Protein AF-A0A3C0CTR3-F1 (afdb_monomer)

Foldseek 3Di:
DPDDDDDDDDDAPQQDQDDPPDADPVPRHGDRHPVSCVVVVNCVPVVVCVVVH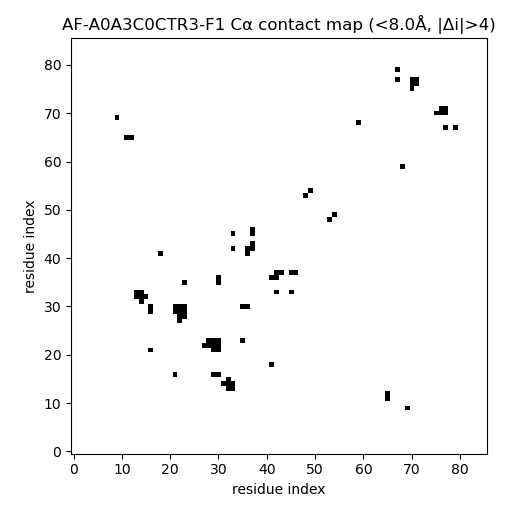PDDDDDPVPDRDPVQVVCCVVPVDNDDPDDPDD

Structure (mmCIF, N/CA/C/O backbone):
data_AF-A0A3C0CTR3-F1
#
_entry.id   AF-A0A3C0CTR3-F1
#
loop_
_atom_site.group_PDB
_atom_site.i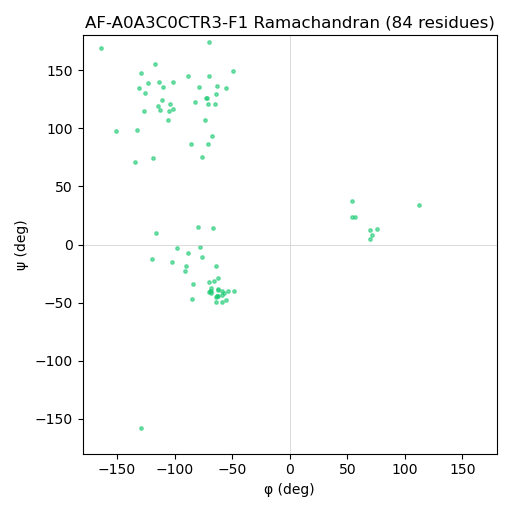d
_atom_site.type_symbol
_atom_site.label_atom_id
_atom_site.label_alt_id
_atom_site.label_comp_id
_atom_site.label_asym_id
_atom_site.label_entity_id
_atom_site.label_seq_id
_atom_site.pdbx_PDB_ins_code
_atom_site.Cartn_x
_atom_site.Cartn_y
_atom_site.Cartn_z
_atom_site.occupancy
_atom_site.B_iso_or_equiv
_atom_site.auth_seq_id
_atom_site.auth_comp_id
_atom_site.auth_asym_id
_atom_site.auth_atom_id
_atom_site.pdbx_PDB_model_num
ATOM 1 N N . MET A 1 1 ? -24.510 -4.303 20.992 1.00 54.44 1 MET A N 1
ATOM 2 C CA . MET A 1 1 ? -23.623 -3.711 19.967 1.00 54.44 1 MET A CA 1
ATOM 3 C C . MET A 1 1 ? -22.563 -4.742 19.626 1.00 54.44 1 MET A C 1
ATOM 5 O O . MET A 1 1 ? -21.944 -5.268 20.539 1.00 54.44 1 MET A O 1
ATOM 9 N N . ASN A 1 2 ? -22.424 -5.112 18.352 1.00 71.25 2 ASN A N 1
ATOM 10 C CA . ASN A 1 2 ? -21.408 -6.074 17.926 1.00 71.25 2 ASN A CA 1
ATOM 11 C C . ASN A 1 2 ? -20.044 -5.360 17.981 1.00 71.25 2 ASN A C 1
ATOM 13 O O . ASN A 1 2 ? -19.817 -4.447 17.188 1.00 71.25 2 ASN A O 1
ATOM 17 N N . ASN A 1 3 ? -19.191 -5.688 18.957 1.00 81.75 3 ASN A N 1
ATOM 18 C CA . ASN A 1 3 ? -17.901 -5.017 19.164 1.00 81.75 3 ASN A CA 1
ATOM 19 C C . ASN A 1 3 ? -16.928 -5.392 18.040 1.00 81.75 3 ASN A C 1
ATOM 21 O O . ASN A 1 3 ? -16.147 -6.337 18.155 1.00 81.75 3 ASN A O 1
ATOM 25 N N . LYS A 1 4 ? -16.984 -4.649 16.934 1.00 89.00 4 LYS A N 1
ATOM 26 C CA . LYS A 1 4 ? -16.006 -4.768 15.856 1.00 89.00 4 LYS A CA 1
ATOM 27 C C . LYS A 1 4 ? -14.685 -4.164 16.325 1.00 89.00 4 LYS A C 1
ATOM 29 O O . LYS A 1 4 ? -14.645 -3.027 16.784 1.00 89.00 4 LYS A O 1
ATOM 34 N N . ARG A 1 5 ? -13.614 -4.949 16.228 1.00 93.50 5 ARG A N 1
ATOM 35 C CA . ARG A 1 5 ? -12.244 -4.488 16.468 1.00 93.50 5 ARG A CA 1
ATOM 36 C C . ARG A 1 5 ? -11.665 -3.950 15.165 1.00 93.50 5 ARG A C 1
ATOM 38 O O . ARG A 1 5 ? -11.942 -4.505 14.104 1.00 93.50 5 ARG A O 1
ATOM 45 N N . SER A 1 6 ? -10.840 -2.918 15.273 1.00 90.81 6 SER A N 1
ATOM 46 C CA . SER A 1 6 ? -10.113 -2.335 14.146 1.00 90.81 6 SER A CA 1
ATOM 47 C C . SER A 1 6 ? -8.619 -2.577 14.317 1.00 90.81 6 SER A C 1
ATOM 49 O O . SER A 1 6 ? -8.095 -2.462 15.424 1.00 90.81 6 SER A O 1
ATOM 51 N N . LEU A 1 7 ? -7.943 -2.900 13.216 1.00 92.75 7 LEU A N 1
ATOM 52 C CA . LEU A 1 7 ? -6.491 -3.018 13.127 1.00 92.75 7 LEU A CA 1
ATOM 53 C C . LEU A 1 7 ? -6.014 -2.111 11.995 1.00 92.75 7 LEU A C 1
ATOM 55 O O . LEU A 1 7 ? -6.540 -2.188 10.886 1.00 92.75 7 LEU A O 1
ATOM 59 N N . ILE A 1 8 ? -5.009 -1.284 12.273 1.00 91.31 8 ILE A N 1
ATOM 60 C CA . ILE A 1 8 ? -4.279 -0.534 11.251 1.00 91.31 8 ILE A CA 1
ATOM 61 C C . ILE A 1 8 ? -2.923 -1.219 11.084 1.00 91.31 8 ILE A C 1
ATOM 63 O O . ILE A 1 8 ? -2.122 -1.239 12.016 1.00 91.31 8 ILE A O 1
ATOM 67 N N . LEU A 1 9 ? -2.682 -1.797 9.905 1.00 91.88 9 LEU A N 1
ATOM 68 C CA . LEU A 1 9 ? -1.384 -2.345 9.515 1.00 91.88 9 LEU A CA 1
ATOM 69 C C . LEU A 1 9 ? -0.691 -1.345 8.591 1.00 91.88 9 LEU A C 1
ATOM 71 O O . LEU A 1 9 ? -1.176 -1.072 7.494 1.00 91.88 9 LEU A O 1
ATOM 75 N N . ILE A 1 10 ? 0.444 -0.815 9.039 1.00 88.81 10 ILE A N 1
ATOM 76 C CA . ILE A 1 10 ? 1.279 0.090 8.252 1.00 88.81 10 ILE A CA 1
ATOM 77 C C . ILE A 1 10 ? 2.480 -0.701 7.766 1.00 88.81 10 ILE A C 1
ATOM 79 O O . ILE A 1 10 ? 3.247 -1.240 8.558 1.00 88.81 10 ILE A O 1
ATOM 83 N N . LEU A 1 11 ? 2.628 -0.760 6.452 1.00 88.06 11 LEU A N 1
ATOM 84 C CA . LEU A 1 11 ? 3.791 -1.333 5.804 1.00 88.06 11 LEU A CA 1
ATOM 85 C C . LEU A 1 11 ? 4.612 -0.161 5.269 1.00 88.06 11 LEU A C 1
ATOM 87 O O . LEU A 1 11 ? 4.179 0.533 4.348 1.00 88.06 11 LEU A O 1
ATOM 91 N N . ASP A 1 12 ? 5.742 0.122 5.908 1.00 86.44 12 ASP A N 1
ATOM 92 C CA . ASP A 1 12 ? 6.578 1.253 5.516 1.00 86.44 12 ASP A CA 1
ATOM 93 C C . ASP A 1 12 ? 7.255 0.982 4.166 1.00 86.44 12 ASP A C 1
ATOM 95 O O . ASP A 1 12 ? 7.587 -0.157 3.836 1.00 86.44 12 ASP A O 1
ATOM 99 N N . MET A 1 13 ? 7.427 2.033 3.366 1.00 80.69 13 MET A N 1
ATOM 100 C CA . MET A 1 13 ? 8.012 1.969 2.023 1.00 80.69 13 MET A CA 1
ATOM 101 C C . MET A 1 13 ? 7.327 0.954 1.089 1.00 80.69 13 MET A C 1
ATOM 103 O O . MET A 1 13 ? 7.959 0.342 0.224 1.00 80.69 13 MET A O 1
ATOM 107 N N . LEU A 1 14 ? 5.996 0.838 1.193 1.00 79.62 14 LEU A N 1
ATOM 108 C CA . LEU A 1 14 ? 5.170 -0.066 0.386 1.00 79.62 14 LEU A CA 1
ATOM 109 C C . LEU A 1 14 ? 5.115 0.295 -1.135 1.00 79.62 14 LEU A C 1
ATOM 111 O O . LEU A 1 14 ? 4.265 -0.182 -1.874 1.00 79.62 14 LEU A O 1
ATOM 115 N N . ALA A 1 15 ? 5.995 1.150 -1.645 1.00 66.62 15 ALA A N 1
ATOM 116 C CA . ALA A 1 15 ? 6.158 1.394 -3.085 1.00 66.62 15 ALA A CA 1
ATOM 117 C C . ALA A 1 15 ? 7.549 0.975 -3.599 1.00 66.62 15 ALA A C 1
ATOM 119 O O . ALA A 1 15 ? 7.920 1.311 -4.718 1.00 66.62 15 ALA A O 1
ATOM 120 N N . GLY A 1 16 ? 8.335 0.275 -2.773 1.00 61.75 16 GLY A N 1
ATOM 121 C CA 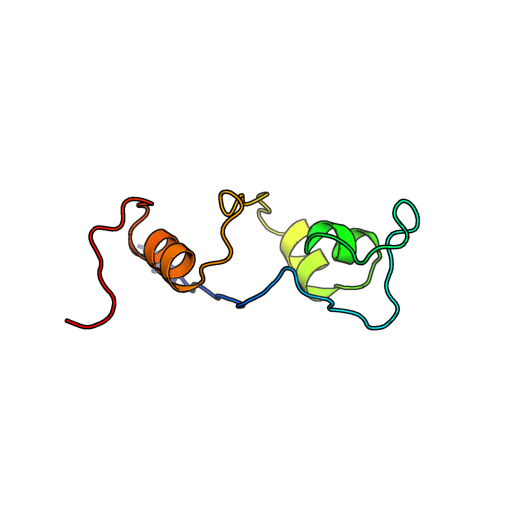. GLY A 1 16 ? 9.668 -0.201 -3.133 1.00 61.75 16 GLY A CA 1
ATOM 122 C C . GLY A 1 16 ? 9.690 -1.334 -4.167 1.00 61.75 16 GLY A C 1
ATOM 123 O O . GLY A 1 16 ? 8.674 -1.897 -4.555 1.00 61.75 16 GLY A O 1
ATOM 124 N N . HIS A 1 17 ? 10.898 -1.687 -4.591 1.00 67.25 17 HIS A N 1
ATOM 125 C CA . HIS A 1 17 ? 11.207 -2.787 -5.503 1.00 67.25 17 HIS A CA 1
ATOM 126 C C . HIS A 1 17 ? 10.915 -4.148 -4.853 1.00 67.25 17 HIS A C 1
ATOM 128 O O . HIS A 1 17 ? 11.754 -4.676 -4.130 1.00 67.25 17 HIS A O 1
ATOM 134 N N . TRP A 1 18 ? 9.720 -4.704 -5.048 1.00 71.75 18 TRP A N 1
ATOM 135 C CA . TRP A 1 18 ? 9.283 -5.876 -4.265 1.00 71.75 18 TRP A CA 1
ATOM 136 C C . TRP A 1 18 ? 9.598 -7.232 -4.859 1.00 71.75 18 TRP A C 1
ATOM 138 O O . TRP A 1 18 ? 9.627 -8.230 -4.145 1.00 71.75 18 TRP A O 1
ATOM 148 N N . ALA A 1 19 ? 9.793 -7.271 -6.165 1.00 75.25 19 ALA A N 1
ATOM 149 C CA . ALA A 1 19 ? 10.205 -8.468 -6.862 1.00 75.25 19 ALA A CA 1
ATOM 150 C C . ALA A 1 19 ? 11.445 -8.104 -7.668 1.00 75.25 19 ALA A C 1
ATOM 152 O O . ALA A 1 19 ? 11.395 -7.248 -8.557 1.00 75.25 19 ALA A O 1
ATOM 153 N N . GLU A 1 20 ? 12.569 -8.709 -7.305 1.00 77.19 20 GLU A N 1
ATOM 154 C CA . GLU A 1 20 ? 13.824 -8.535 -8.023 1.00 77.19 20 GLU A CA 1
ATOM 155 C C . GLU A 1 20 ? 13.634 -8.895 -9.503 1.00 77.19 20 GLU A C 1
ATOM 157 O O . GLU A 1 20 ? 12.954 -9.865 -9.838 1.00 77.19 20 GLU A O 1
ATOM 162 N N . GLY A 1 21 ? 14.164 -8.056 -10.396 1.00 77.38 21 GLY A N 1
ATOM 163 C CA . GLY A 1 21 ? 14.018 -8.232 -11.844 1.00 77.38 21 GLY A CA 1
ATOM 164 C C . GLY A 1 21 ? 12.606 -7.994 -12.397 1.00 77.38 21 GLY A C 1
ATOM 165 O O . GLY A 1 21 ? 12.384 -8.205 -13.588 1.00 77.38 21 GLY A O 1
ATOM 166 N N . SER A 1 22 ? 11.642 -7.558 -11.577 1.00 79.25 22 SER A N 1
ATOM 167 C CA . SER A 1 22 ? 10.309 -7.207 -12.075 1.00 79.25 22 SER A CA 1
ATOM 168 C C . SER A 1 22 ? 10.277 -5.789 -12.641 1.00 79.25 22 SER A C 1
ATOM 170 O O . SER A 1 22 ? 10.549 -4.800 -11.959 1.00 79.25 22 SER A O 1
ATOM 172 N N . GLU A 1 23 ? 9.879 -5.694 -13.902 1.00 85.69 23 GLU A N 1
ATOM 173 C CA . GLU A 1 23 ? 9.713 -4.432 -14.607 1.00 85.69 23 GLU A CA 1
ATOM 174 C C . GLU A 1 23 ? 8.341 -4.376 -15.268 1.00 85.69 23 GLU A C 1
ATOM 176 O O . GLU A 1 23 ? 7.787 -5.379 -15.732 1.00 85.69 23 GLU A O 1
ATOM 181 N N . SER A 1 24 ? 7.797 -3.167 -15.341 1.00 83.69 24 SER A N 1
ATOM 182 C CA . SER A 1 24 ? 6.673 -2.868 -16.209 1.00 83.69 24 SER A CA 1
ATOM 183 C C . SER A 1 24 ? 7.097 -3.056 -17.669 1.00 83.69 24 SER A C 1
ATOM 185 O O . SER A 1 24 ? 8.089 -2.457 -18.100 1.00 83.69 24 SER A O 1
ATOM 187 N N . PRO A 1 25 ? 6.325 -3.805 -18.479 1.00 86.50 25 PRO A N 1
ATOM 188 C CA . PRO A 1 25 ? 6.636 -3.993 -19.894 1.00 86.50 25 PRO A CA 1
ATOM 189 C C . PRO A 1 25 ? 6.572 -2.682 -20.692 1.00 86.50 25 PRO A C 1
ATOM 191 O O . PRO A 1 25 ? 7.137 -2.605 -21.779 1.00 86.50 25 PRO A O 1
ATOM 194 N N . VAL A 1 26 ? 5.898 -1.656 -20.157 1.00 88.00 26 VAL A N 1
ATOM 195 C CA . VAL A 1 26 ? 5.721 -0.348 -20.803 1.00 88.00 26 VAL A CA 1
ATOM 196 C C . VAL A 1 26 ? 6.912 0.568 -20.544 1.00 88.00 26 VAL A C 1
ATOM 198 O O . VAL A 1 26 ? 7.402 1.211 -21.465 1.00 88.00 26 VAL A O 1
ATOM 201 N N . THR A 1 27 ? 7.364 0.655 -19.293 1.00 88.56 27 THR A N 1
ATOM 202 C CA . THR A 1 27 ? 8.369 1.648 -18.885 1.00 88.56 27 THR A CA 1
ATOM 203 C C . THR A 1 27 ? 9.768 1.069 -18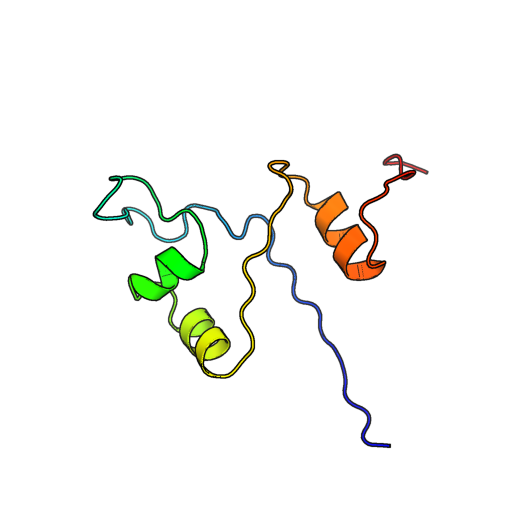.741 1.00 88.56 27 THR A C 1
ATOM 205 O O . THR A 1 27 ? 10.706 1.852 -18.651 1.00 88.56 27 THR A O 1
ATOM 208 N N . ARG A 1 28 ? 9.923 -0.267 -18.691 1.00 89.81 28 ARG A N 1
ATOM 209 C CA . ARG A 1 28 ? 11.181 -0.938 -18.291 1.00 89.81 28 ARG A CA 1
ATOM 210 C C . ARG A 1 28 ? 11.694 -0.469 -16.930 1.00 89.81 28 ARG A C 1
ATOM 212 O O . ARG A 1 28 ? 12.876 -0.524 -16.628 1.00 89.81 28 ARG A O 1
ATOM 219 N N . LEU A 1 29 ? 10.773 0.039 -16.118 1.00 87.19 29 LEU A N 1
ATOM 220 C CA . LEU A 1 29 ? 11.016 0.438 -14.750 1.00 87.19 29 LEU A CA 1
ATOM 221 C C . LEU A 1 29 ? 10.162 -0.441 -13.836 1.00 87.19 29 LEU A C 1
ATOM 223 O O . LEU A 1 29 ? 9.108 -0.929 -14.258 1.00 87.19 29 LEU A O 1
ATOM 227 N N . PRO A 1 30 ? 10.577 -0.607 -12.580 1.00 85.62 30 PRO A N 1
ATOM 228 C CA . PRO A 1 30 ? 9.781 -1.227 -11.531 1.00 85.62 30 PRO A CA 1
ATOM 229 C C . PRO A 1 30 ? 8.371 -0.637 -11.453 1.00 85.62 30 PRO A C 1
ATOM 231 O O . PRO A 1 30 ? 8.138 0.533 -11.775 1.00 85.62 30 PRO A O 1
ATOM 234 N N . TYR A 1 31 ? 7.403 -1.459 -11.048 1.00 85.88 31 TYR A N 1
ATOM 235 C CA . TYR A 1 31 ? 6.024 -1.000 -10.933 1.00 85.88 31 TYR A CA 1
ATOM 236 C C . TYR A 1 31 ? 5.917 0.102 -9.865 1.00 85.88 31 TYR A C 1
ATOM 238 O O . TYR A 1 31 ? 6.466 -0.043 -8.776 1.00 85.88 31 TYR A O 1
ATOM 246 N N . PRO A 1 32 ? 5.178 1.193 -10.127 1.00 79.88 32 PRO A N 1
ATOM 247 C CA . PRO A 1 32 ? 5.188 2.367 -9.252 1.00 79.88 32 PRO A CA 1
ATOM 248 C C . PRO A 1 32 ? 4.378 2.187 -7.959 1.00 79.88 32 PRO A C 1
ATOM 250 O O . PRO A 1 32 ? 4.401 3.058 -7.095 1.00 79.88 32 PRO A O 1
ATOM 253 N N . ASN A 1 33 ? 3.578 1.120 -7.848 1.00 84.56 33 ASN A N 1
ATOM 254 C CA . ASN A 1 33 ? 2.707 0.870 -6.701 1.00 84.56 33 ASN A CA 1
ATOM 255 C C . ASN A 1 33 ? 2.210 -0.584 -6.657 1.00 84.56 33 ASN A C 1
ATOM 257 O O . ASN A 1 33 ? 2.301 -1.329 -7.638 1.00 84.56 33 ASN A O 1
ATOM 261 N N . VAL A 1 34 ? 1.592 -0.942 -5.526 1.00 88.31 34 VAL A N 1
ATOM 262 C CA . VAL A 1 34 ? 0.965 -2.248 -5.248 1.00 88.31 34 VAL A CA 1
ATOM 263 C C . VAL A 1 34 ? 0.047 -2.719 -6.377 1.00 88.31 34 VAL A C 1
ATOM 265 O O . VAL A 1 34 ? 0.056 -3.898 -6.720 1.00 88.31 34 VAL A O 1
ATOM 268 N N . LYS A 1 35 ? -0.733 -1.818 -6.991 1.00 88.69 35 LYS A N 1
ATOM 269 C CA . LYS A 1 35 ? -1.678 -2.201 -8.046 1.00 88.69 35 LYS A CA 1
ATOM 270 C C . LYS A 1 35 ? -0.969 -2.626 -9.331 1.00 88.69 35 LYS A C 1
ATOM 272 O O . LYS A 1 35 ? -1.472 -3.496 -10.036 1.00 88.69 35 LYS A O 1
ATOM 277 N N . GLY A 1 36 ? 0.188 -2.043 -9.640 1.00 88.81 36 GLY A N 1
ATOM 278 C CA . GLY A 1 36 ? 1.028 -2.485 -10.755 1.00 88.81 36 GLY A CA 1
ATOM 279 C C . GLY A 1 36 ? 1.553 -3.904 -10.537 1.00 88.81 36 GLY A C 1
ATOM 280 O O . GLY A 1 36 ? 1.365 -4.768 -11.389 1.00 88.81 36 GLY A O 1
ATOM 281 N N . TYR A 1 37 ? 2.118 -4.156 -9.357 1.00 89.44 37 TYR A N 1
ATOM 282 C CA . TYR A 1 37 ? 2.606 -5.479 -8.969 1.00 89.44 37 TYR A CA 1
ATOM 283 C C . TYR A 1 37 ? 1.492 -6.542 -8.903 1.00 89.44 37 TYR A C 1
ATOM 285 O O . TYR A 1 37 ? 1.698 -7.682 -9.315 1.00 89.44 37 TYR A O 1
ATOM 293 N N . GLU A 1 38 ? 0.295 -6.182 -8.433 1.00 91.31 38 GLU A N 1
ATOM 294 C CA . GLU A 1 38 ? -0.869 -7.077 -8.417 1.00 91.31 38 GLU A CA 1
ATOM 295 C C . GLU A 1 38 ? -1.316 -7.458 -9.831 1.00 91.31 38 GLU A C 1
ATOM 297 O O . GLU A 1 38 ? -1.498 -8.643 -10.106 1.00 91.31 38 GLU A O 1
ATOM 302 N N . LYS A 1 39 ? -1.404 -6.493 -10.755 1.00 90.00 39 LYS A N 1
ATOM 303 C CA . LYS A 1 39 ? -1.729 -6.764 -12.167 1.00 90.00 39 LYS A CA 1
ATOM 304 C C . LYS A 1 39 ? -0.695 -7.651 -12.858 1.00 90.00 39 LYS A C 1
ATOM 306 O O . LYS A 1 39 ? -1.047 -8.380 -13.779 1.00 90.00 39 LYS A O 1
ATOM 311 N N . ALA A 1 40 ? 0.560 -7.593 -12.417 1.00 89.31 40 ALA A N 1
ATOM 312 C CA . ALA A 1 40 ? 1.630 -8.466 -12.886 1.00 89.31 40 ALA A CA 1
ATOM 313 C C . ALA A 1 40 ? 1.587 -9.878 -12.265 1.00 89.31 40 ALA A C 1
ATOM 315 O O . ALA A 1 40 ? 2.424 -10.712 -12.598 1.00 89.31 40 ALA A O 1
ATOM 316 N N . GLY A 1 41 ? 0.643 -10.158 -11.359 1.00 90.94 41 GLY A N 1
ATOM 317 C CA . GLY A 1 41 ? 0.514 -11.452 -10.685 1.00 90.94 41 GLY A CA 1
ATOM 318 C C . GLY A 1 41 ? 1.546 -11.694 -9.580 1.00 90.94 41 GLY A C 1
ATOM 319 O O . GLY A 1 41 ? 1.678 -12.818 -9.107 1.00 90.94 41 GLY A O 1
ATOM 320 N N . LEU A 1 42 ? 2.270 -10.658 -9.144 1.00 89.06 42 LEU A N 1
ATOM 321 C CA . LEU A 1 42 ? 3.393 -10.782 -8.204 1.00 89.06 42 LEU A CA 1
ATOM 322 C C . LEU A 1 42 ? 2.968 -10.700 -6.730 1.00 89.06 42 LEU A C 1
ATOM 324 O O . LEU A 1 42 ? 3.783 -10.914 -5.838 1.00 89.06 42 LEU A O 1
ATOM 328 N N . LEU A 1 43 ? 1.697 -10.384 -6.458 1.00 89.81 43 LEU A N 1
ATOM 329 C CA . LEU A 1 43 ? 1.187 -10.147 -5.107 1.00 89.81 43 LEU A CA 1
ATOM 330 C C . LEU A 1 43 ? -0.138 -10.863 -4.841 1.00 89.81 43 LEU A C 1
ATOM 332 O O . LEU A 1 43 ? -1.172 -10.205 -4.709 1.00 89.81 43 LEU A O 1
ATOM 336 N N . PRO A 1 44 ? -0.136 -12.199 -4.716 1.00 90.69 44 PRO A N 1
ATOM 337 C CA . PRO A 1 44 ? -1.369 -12.967 -4.550 1.00 90.69 44 PRO A CA 1
ATOM 338 C C . PRO A 1 44 ? -2.174 -12.552 -3.305 1.00 90.69 44 PRO A C 1
ATOM 340 O O . PRO A 1 44 ? -3.389 -12.395 -3.387 1.00 90.69 44 PRO A O 1
ATOM 343 N N . ASN A 1 45 ? -1.507 -12.272 -2.179 1.00 92.50 45 ASN A N 1
ATOM 344 C CA . ASN A 1 45 ? -2.181 -11.890 -0.928 1.00 92.50 45 ASN A CA 1
ATOM 345 C C . ASN A 1 45 ? -2.817 -10.489 -0.994 1.00 92.50 45 ASN A C 1
ATOM 347 O O . ASN A 1 45 ? -3.937 -10.281 -0.519 1.00 92.50 45 ASN A O 1
ATOM 351 N N . PHE A 1 46 ? -2.124 -9.521 -1.607 1.00 91.62 46 PHE A N 1
ATOM 352 C CA . PHE A 1 46 ? -2.719 -8.206 -1.857 1.00 91.62 46 PHE A CA 1
ATOM 353 C C . PHE A 1 46 ? -3.830 -8.301 -2.899 1.00 91.62 46 PHE A C 1
ATOM 355 O O . PHE A 1 46 ? -4.852 -7.646 -2.734 1.00 91.62 46 PHE A O 1
ATOM 362 N N . GLY A 1 47 ? -3.669 -9.135 -3.929 1.00 93.75 47 GLY A N 1
ATOM 363 C CA . GLY A 1 47 ? -4.698 -9.392 -4.934 1.00 93.75 47 GLY A CA 1
ATOM 364 C C . GLY A 1 47 ? -6.009 -9.868 -4.3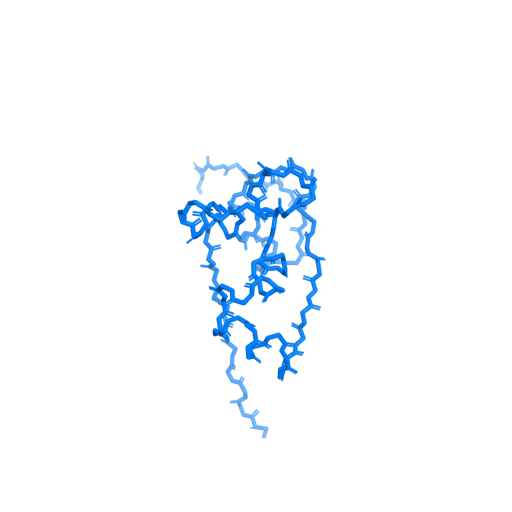15 1.00 93.75 47 GLY A C 1
ATOM 365 O O . GLY A 1 47 ? -7.058 -9.295 -4.604 1.00 93.75 47 GLY A O 1
ATOM 366 N N . ASP A 1 48 ? -5.952 -10.838 -3.400 1.00 96.62 48 ASP A N 1
ATOM 367 C CA . ASP A 1 48 ? -7.143 -11.311 -2.686 1.00 96.62 48 ASP A CA 1
ATOM 368 C C . ASP A 1 48 ? -7.780 -10.206 -1.824 1.00 96.62 48 ASP A C 1
ATOM 370 O O . ASP A 1 48 ? -8.985 -9.959 -1.906 1.00 96.62 48 ASP A O 1
ATOM 374 N N . SER A 1 49 ? -6.960 -9.449 -1.086 1.00 94.81 49 SER A N 1
ATOM 375 C CA . SER A 1 49 ? -7.429 -8.325 -0.260 1.00 94.81 49 SER A CA 1
ATOM 376 C C . SER A 1 49 ? -8.084 -7.212 -1.088 1.00 94.81 49 SER A C 1
ATOM 378 O O . SER A 1 49 ? -9.090 -6.638 -0.678 1.00 94.81 49 SER A O 1
ATOM 380 N N . ILE A 1 50 ? -7.534 -6.906 -2.268 1.00 93.62 50 ILE A N 1
ATOM 381 C CA . ILE A 1 50 ? -8.073 -5.903 -3.196 1.00 93.62 50 ILE A CA 1
ATOM 382 C C . ILE A 1 50 ? -9.388 -6.389 -3.811 1.00 93.62 50 ILE A C 1
ATOM 384 O O . ILE A 1 50 ? -10.313 -5.597 -3.961 1.00 93.62 50 ILE A O 1
ATOM 388 N N . LYS A 1 51 ? -9.482 -7.675 -4.167 1.00 95.69 51 LYS A N 1
ATOM 389 C CA . LYS A 1 51 ? -10.678 -8.272 -4.775 1.00 95.69 51 LYS A CA 1
ATOM 390 C C . LYS A 1 51 ? -11.854 -8.356 -3.799 1.00 95.69 51 LYS A C 1
ATOM 392 O O . LYS A 1 51 ? -12.989 -8.129 -4.207 1.00 95.69 51 LYS A O 1
ATOM 397 N N . ASN A 1 52 ? -11.584 -8.694 -2.539 1.00 97.69 52 ASN A N 1
ATOM 398 C CA . ASN A 1 52 ? -12.610 -8.915 -1.514 1.00 97.69 52 ASN A CA 1
ATOM 399 C C . ASN A 1 52 ? -12.844 -7.692 -0.608 1.00 97.69 52 ASN A C 1
ATOM 401 O O . ASN A 1 52 ? -13.695 -7.734 0.281 1.00 97.69 52 ASN A O 1
ATOM 405 N N . GLY A 1 53 ? -12.080 -6.617 -0.804 1.00 95.19 53 GLY A N 1
ATOM 406 C CA . GLY A 1 53 ? -12.098 -5.422 0.030 1.00 95.19 53 GLY A CA 1
ATOM 407 C C . GLY A 1 53 ? -12.252 -4.130 -0.766 1.00 95.19 53 GLY A C 1
ATOM 408 O O . GLY A 1 53 ? -12.759 -4.105 -1.884 1.00 95.19 53 GLY A O 1
ATOM 409 N N . ILE A 1 54 ? -11.816 -3.028 -0.154 1.00 94.25 54 ILE A N 1
ATOM 410 C CA . ILE A 1 54 ? -11.804 -1.699 -0.771 1.00 94.25 54 ILE A CA 1
ATOM 411 C C . ILE A 1 54 ? -10.350 -1.300 -1.001 1.00 94.25 54 ILE A C 1
ATOM 413 O O . ILE A 1 54 ? -9.557 -1.256 -0.061 1.00 94.25 54 ILE A O 1
ATOM 417 N N . TYR A 1 55 ? -10.015 -0.974 -2.247 1.00 91.75 55 TYR A N 1
ATOM 418 C CA . TYR A 1 55 ? -8.720 -0.417 -2.621 1.00 91.75 55 TYR A CA 1
ATOM 419 C C . TYR A 1 55 ? -8.871 1.043 -3.038 1.00 91.75 55 TYR A C 1
ATOM 421 O O . TYR A 1 55 ? -9.767 1.385 -3.811 1.00 91.75 55 TYR A O 1
ATOM 429 N N . VAL A 1 56 ? -7.970 1.897 -2.557 1.00 89.62 56 VAL A N 1
ATOM 430 C CA . VAL A 1 56 ? -7.954 3.329 -2.863 1.00 89.62 56 VAL A CA 1
ATOM 431 C C . VAL A 1 56 ? -6.545 3.727 -3.286 1.00 89.62 56 VAL A C 1
ATOM 433 O O . VAL A 1 56 ? -5.568 3.352 -2.639 1.00 89.62 56 VAL A O 1
ATOM 436 N N . ASN A 1 57 ? -6.439 4.506 -4.365 1.00 83.94 57 ASN A N 1
ATOM 437 C CA . ASN A 1 57 ? -5.178 5.147 -4.726 1.00 83.94 57 ASN A CA 1
ATOM 438 C C . ASN A 1 57 ? -4.888 6.259 -3.715 1.00 83.94 57 ASN A C 1
ATOM 440 O O . ASN A 1 57 ? -5.677 7.192 -3.577 1.00 83.94 57 ASN A O 1
ATOM 444 N N . VAL A 1 58 ? -3.757 6.160 -3.024 1.00 77.44 58 VAL A N 1
ATOM 445 C CA . VAL A 1 58 ? -3.316 7.162 -2.051 1.00 77.44 58 VAL A CA 1
ATOM 446 C C . VAL A 1 58 ? -2.238 8.049 -2.661 1.00 77.44 58 VAL A C 1
ATOM 448 O O . VAL A 1 58 ? -1.366 7.578 -3.389 1.00 77.44 58 VAL A O 1
ATOM 451 N N . TRP A 1 59 ? -2.305 9.345 -2.369 1.00 72.06 59 TRP A N 1
ATOM 452 C CA . TRP A 1 59 ? -1.343 10.336 -2.837 1.00 72.06 59 TRP A CA 1
ATOM 453 C C . TRP A 1 59 ? -0.554 10.862 -1.642 1.00 72.06 59 TRP A C 1
ATOM 455 O O . TRP A 1 59 ? -1.113 11.501 -0.754 1.00 72.06 59 TRP A O 1
ATOM 465 N N . ASN A 1 60 ? 0.754 10.614 -1.617 1.00 71.25 60 ASN A N 1
ATOM 466 C CA . ASN A 1 60 ? 1.658 11.097 -0.567 1.00 71.25 60 ASN A CA 1
ATOM 467 C C . ASN A 1 60 ? 2.065 12.573 -0.755 1.00 71.25 60 ASN A C 1
ATOM 469 O O . ASN A 1 60 ? 3.049 13.020 -0.174 1.00 71.25 60 ASN A O 1
ATOM 473 N N . MET A 1 61 ? 1.362 13.326 -1.611 1.00 72.00 61 MET A N 1
ATOM 474 C CA . MET A 1 61 ? 1.732 14.695 -1.998 1.00 72.00 61 MET A CA 1
ATOM 475 C C . MET A 1 61 ? 3.143 14.816 -2.593 1.00 72.00 61 MET A C 1
ATOM 477 O O . MET A 1 61 ? 3.739 15.886 -2.550 1.00 72.00 61 MET A O 1
ATOM 481 N N . GLY A 1 62 ? 3.687 13.726 -3.145 1.00 70.38 62 GLY A N 1
ATOM 482 C CA . GLY A 1 62 ? 5.055 13.687 -3.663 1.00 70.38 62 GLY A CA 1
ATOM 483 C C . GLY A 1 62 ? 6.139 13.723 -2.580 1.00 70.38 62 GLY A C 1
ATOM 484 O O . GLY A 1 62 ? 7.312 13.841 -2.919 1.00 70.38 62 GLY A O 1
ATOM 485 N N . ASN A 1 63 ? 5.779 13.609 -1.294 1.00 74.88 63 ASN A N 1
ATOM 486 C CA . ASN A 1 63 ? 6.728 13.598 -0.185 1.00 74.88 63 ASN A CA 1
ATOM 487 C C . ASN A 1 63 ? 6.732 12.232 0.519 1.00 74.88 63 ASN A C 1
ATOM 489 O O . ASN A 1 63 ? 5.724 11.773 1.059 1.00 74.88 63 ASN A O 1
ATOM 493 N N . CYS A 1 64 ? 7.885 11.568 0.518 1.00 77.62 64 CYS A N 1
ATOM 494 C CA . CYS A 1 64 ? 8.086 10.304 1.219 1.00 77.62 64 CYS A CA 1
ATOM 495 C C . CYS A 1 64 ? 8.462 10.579 2.682 1.00 77.62 64 CYS A C 1
ATOM 497 O O . CYS A 1 64 ? 9.640 10.642 3.024 1.00 77.62 64 CYS A O 1
ATOM 499 N N . ASN A 1 65 ? 7.452 10.750 3.541 1.00 82.38 65 ASN A N 1
ATOM 500 C CA . ASN A 1 65 ? 7.633 10.995 4.973 1.00 82.38 65 ASN A CA 1
ATOM 501 C C . ASN A 1 65 ? 6.714 10.080 5.802 1.00 82.38 65 ASN A C 1
ATOM 503 O O . ASN A 1 65 ? 5.522 10.353 5.969 1.00 82.38 65 ASN A O 1
ATOM 507 N N . SER A 1 66 ? 7.271 8.978 6.311 1.00 85.31 66 SER A N 1
ATOM 508 C CA . SER A 1 66 ? 6.525 7.969 7.073 1.00 85.31 66 SER A CA 1
ATOM 509 C C . SER A 1 66 ? 5.849 8.540 8.332 1.00 85.31 66 SER A C 1
ATOM 511 O O . SER A 1 66 ? 4.661 8.260 8.519 1.00 85.31 66 SER A O 1
ATOM 513 N N . PRO A 1 67 ? 6.504 9.400 9.148 1.00 85.50 67 PRO A N 1
ATOM 514 C CA . PRO A 1 67 ? 5.845 10.068 10.274 1.00 85.50 67 PRO A CA 1
ATOM 515 C C . PRO A 1 67 ? 4.572 10.836 9.895 1.00 85.50 67 PRO A C 1
ATOM 517 O O . PRO A 1 67 ? 3.578 10.779 10.619 1.00 85.50 67 PRO A O 1
ATOM 520 N N . TYR A 1 68 ? 4.562 11.526 8.753 1.00 83.62 68 TYR A N 1
ATOM 521 C CA . TYR A 1 68 ? 3.384 12.283 8.312 1.00 83.62 68 TYR A CA 1
ATOM 522 C C . TYR A 1 68 ? 2.229 11.354 7.932 1.00 83.62 68 TYR A C 1
ATOM 524 O O . TYR A 1 68 ? 1.085 11.607 8.311 1.00 83.62 68 TYR A O 1
ATOM 532 N N . GLY A 1 69 ? 2.524 10.248 7.241 1.00 83.25 69 GLY A N 1
ATOM 533 C CA . GLY A 1 69 ? 1.530 9.223 6.918 1.00 83.25 69 GLY A CA 1
ATOM 534 C C . GLY A 1 69 ? 0.938 8.572 8.171 1.00 83.25 69 GLY A C 1
ATOM 535 O O . GLY A 1 69 ? -0.278 8.436 8.280 1.00 83.25 69 GLY A O 1
ATOM 536 N N . GLN A 1 70 ? 1.780 8.233 9.151 1.00 87.88 70 GLN A N 1
ATOM 537 C CA . GLN A 1 70 ? 1.337 7.667 10.430 1.00 87.88 70 GLN A CA 1
ATOM 538 C C . GLN A 1 70 ? 0.45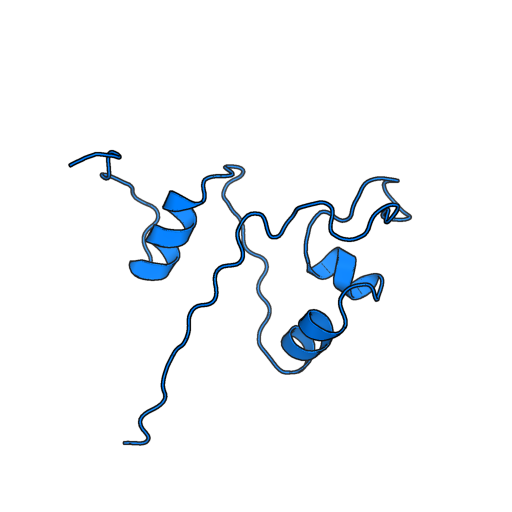5 8.643 11.216 1.00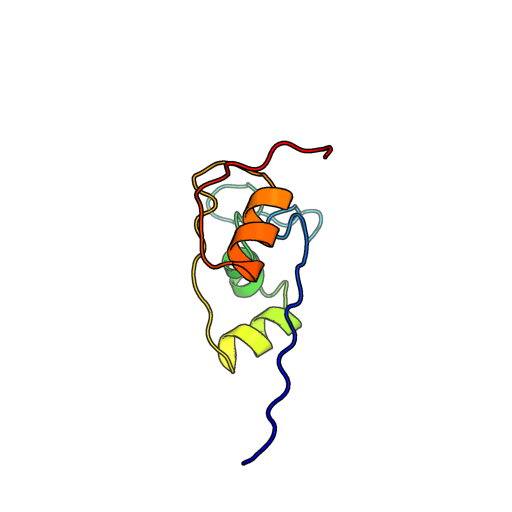 87.88 70 GLN A C 1
ATOM 540 O O . GLN A 1 70 ? -0.601 8.244 11.707 1.00 87.88 70 GLN A O 1
ATOM 545 N N . LYS A 1 71 ? 0.836 9.927 11.285 1.00 84.69 71 LYS A N 1
ATOM 546 C CA . LYS A 1 71 ? 0.005 10.967 11.907 1.00 84.69 71 LYS A CA 1
ATOM 547 C C . LYS A 1 71 ? -1.351 11.059 11.220 1.00 84.69 71 LYS A C 1
ATOM 549 O O . LYS A 1 71 ? -2.366 11.000 11.901 1.00 84.69 71 LYS A O 1
ATOM 554 N N . TYR A 1 72 ? -1.375 11.141 9.891 1.00 84.50 72 TYR A N 1
ATOM 555 C CA . TYR A 1 72 ? -2.624 11.214 9.138 1.00 84.50 72 TYR A CA 1
ATOM 556 C C . TYR A 1 72 ? -3.541 10.018 9.426 1.00 84.50 72 TYR A C 1
ATOM 558 O O . TYR A 1 72 ? -4.736 10.201 9.636 1.00 84.50 72 TYR A O 1
ATOM 566 N N . LEU A 1 73 ? -2.992 8.804 9.511 1.00 86.62 73 LEU A N 1
ATOM 567 C CA . LEU A 1 73 ? -3.766 7.609 9.861 1.00 86.62 73 LEU A CA 1
ATOM 568 C C . LEU A 1 73 ? -4.311 7.643 11.298 1.00 86.62 73 LEU A C 1
ATOM 570 O O . LEU A 1 73 ? -5.379 7.091 11.551 1.00 86.62 73 LEU A O 1
ATOM 574 N N . ALA A 1 74 ? -3.600 8.285 12.227 1.00 86.75 74 ALA A N 1
ATOM 575 C CA . ALA A 1 74 ? -4.014 8.406 13.622 1.00 86.75 74 ALA A CA 1
ATOM 576 C C . ALA A 1 74 ? -4.990 9.571 13.881 1.00 86.75 74 ALA A C 1
ATOM 578 O O . ALA A 1 74 ? -5.850 9.452 14.750 1.00 86.75 74 ALA A O 1
ATOM 579 N N . SER A 1 75 ? -4.861 10.693 13.162 1.00 87.44 75 SER A N 1
ATOM 580 C CA . SER A 1 75 ? -5.586 11.944 13.448 1.00 87.44 75 SER A CA 1
ATOM 581 C C . SER A 1 75 ? -6.490 12.447 12.322 1.00 87.44 75 SER A C 1
ATOM 583 O O . SER A 1 75 ? -7.272 13.367 12.548 1.00 87.44 75 SER A O 1
ATOM 585 N N . GLY A 1 76 ? -6.384 11.905 11.107 1.00 85.19 76 GLY A N 1
ATOM 586 C CA . GLY A 1 76 ? -7.121 12.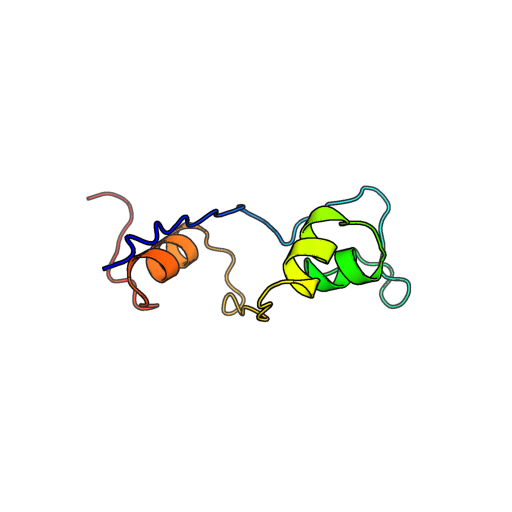372 9.928 1.00 85.19 76 GLY A CA 1
ATOM 587 C C . GLY A 1 76 ? -6.679 13.741 9.394 1.00 85.19 76 GLY A C 1
ATOM 588 O O . GLY A 1 76 ? -7.387 14.332 8.580 1.00 85.19 76 GLY A O 1
ATOM 589 N N . THR A 1 77 ? -5.534 14.274 9.839 1.00 80.44 77 THR A N 1
ATOM 590 C CA . THR A 1 77 ? -5.074 15.631 9.500 1.00 80.44 77 THR A CA 1
ATOM 591 C C . THR A 1 77 ? -3.693 15.640 8.849 1.00 80.44 77 THR A C 1
ATOM 593 O O . THR A 1 77 ? -2.787 14.922 9.264 1.00 80.44 77 THR A O 1
ATOM 596 N N . TYR A 1 78 ? -3.529 16.481 7.821 1.00 69.50 78 TYR A N 1
ATOM 597 C CA . TYR A 1 78 ? -2.245 16.702 7.138 1.00 69.50 78 TYR A CA 1
ATOM 598 C C . TYR A 1 78 ? -1.414 17.839 7.752 1.00 69.50 78 TYR A C 1
ATOM 600 O O . TYR A 1 78 ? -0.219 17.920 7.492 1.00 69.50 78 TYR A O 1
ATOM 608 N N . GLN A 1 79 ? -2.022 18.735 8.542 1.00 67.25 79 GLN A N 1
ATOM 609 C CA . GLN A 1 79 ? -1.312 19.858 9.162 1.00 67.25 79 GLN A CA 1
ATOM 610 C C . GLN A 1 79 ? -0.406 19.373 10.301 1.00 67.25 79 GLN A C 1
ATOM 612 O O . GLN A 1 79 ? -0.831 18.682 11.236 1.00 67.25 79 GLN A O 1
ATOM 617 N N . THR A 1 80 ? 0.871 19.735 10.215 1.00 54.12 80 THR A N 1
ATOM 618 C CA . THR A 1 80 ? 1.923 19.303 11.134 1.00 54.12 80 THR A CA 1
ATOM 619 C C . THR A 1 80 ? 2.552 20.484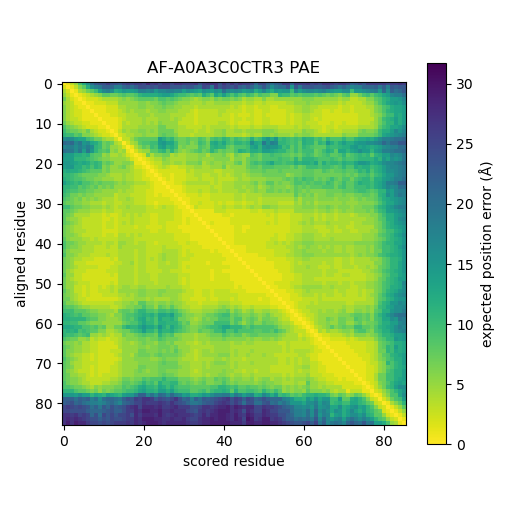 11.859 1.00 54.12 80 THR A C 1
ATOM 621 O O . THR A 1 80 ? 3.712 20.795 11.613 1.00 54.12 80 THR A O 1
ATOM 624 N N . ASP A 1 81 ? 1.857 21.062 12.838 1.00 53.88 81 ASP A N 1
ATOM 625 C CA . ASP A 1 81 ? 2.571 21.635 13.986 1.00 53.88 81 ASP A CA 1
ATOM 626 C C . ASP A 1 81 ? 3.008 20.457 14.860 1.00 53.88 81 ASP A C 1
ATOM 628 O O . ASP A 1 81 ? 2.359 20.064 15.824 1.00 53.88 81 ASP A O 1
ATOM 632 N N . SER A 1 82 ? 4.041 19.758 14.408 1.00 51.00 82 SER A N 1
ATOM 633 C CA . SER A 1 82 ? 4.628 18.635 15.130 1.00 51.00 82 SER A CA 1
ATOM 634 C C . SER A 1 82 ? 6.097 18.567 14.742 1.00 51.00 82 SER A C 1
ATOM 636 O O . SER A 1 82 ? 6.441 18.066 13.671 1.00 51.00 82 SER A O 1
ATOM 638 N N . ALA A 1 83 ? 6.938 19.143 15.602 1.00 41.25 83 ALA A N 1
ATOM 639 C CA . ALA A 1 83 ? 8.385 19.017 15.550 1.00 41.25 83 ALA A CA 1
ATOM 640 C C . ALA A 1 83 ? 8.787 17.651 16.138 1.00 41.25 83 ALA A C 1
ATOM 642 O O . ALA A 1 83 ? 8.248 17.266 17.178 1.00 41.25 83 ALA A O 1
ATOM 643 N N . PRO A 1 84 ? 9.709 16.902 15.515 1.00 40.44 84 PRO A N 1
ATOM 644 C CA . PRO A 1 84 ? 10.287 15.728 16.154 1.00 40.44 84 PRO A CA 1
ATOM 645 C C . PRO A 1 84 ? 11.087 16.170 17.392 1.00 40.44 84 PRO A C 1
ATOM 647 O O . PRO A 1 84 ? 12.033 16.941 17.246 1.00 40.44 84 PRO A O 1
ATOM 650 N N . GLY A 1 85 ? 10.734 15.677 18.586 1.00 49.44 85 GLY A N 1
ATOM 651 C CA . GLY A 1 85 ? 11.589 15.781 19.779 1.00 49.44 85 GLY A CA 1
ATOM 652 C C . GLY A 1 85 ? 11.118 16.667 20.939 1.00 49.44 85 GLY A C 1
ATOM 653 O O . GLY A 1 85 ? 11.974 17.236 21.612 1.00 49.44 85 GLY A O 1
ATOM 654 N N . ILE A 1 86 ? 9.812 16.758 21.213 1.00 40.12 86 ILE A N 1
ATOM 655 C CA . ILE A 1 86 ? 9.316 17.128 22.556 1.00 40.12 86 ILE A CA 1
ATOM 656 C C . ILE A 1 86 ? 8.623 15.914 23.166 1.00 40.12 86 ILE A C 1
ATOM 658 O O . ILE A 1 86 ? 7.836 15.283 22.422 1.00 40.12 86 ILE A O 1
#

pLDDT: mean 81.23, std 13.22, range [40.12, 97.69]

Solvent-accessible surface area (backbone atoms only — not comparable to full-atom values): 6000 Å² total; per-residue (Å²): 129,87,86,79,84,86,83,87,86,84,69,82,72,69,53,56,87,83,51,88,94,51,53,33,92,86,74,75,38,59,46,81,34,61,69,49,36,33,78,71,67,74,32,68,71,59,42,52,49,46,75,80,52,86,75,77,92,80,81,62,82,91,51,96,49,68,70,58,54,52,44,26,76,75,69,77,45,88,82,70,97,66,75,93,88,125

Mean predicted aligned error: 7.35 Å

Radius of gyration: 16.17 Å; Cα contacts (8 Å, |Δi|>4): 43; chains: 1; bounding box: 38×35×43 Å

Secondary structure (DSSP, 8-state):
-----------TTTTS--STT---TTTSS--SSHHHHHHTT--HHHHHHHHHS-------TT---HHHHHHHHHHS-------TT-

Sequence (86 aa):
MNNKRSLILILDMLAGHWAEGSESPVTRLPYPNVKGYEKAGLLPNFGDSIKNGIYVNVWNMGNCNSPYGQKYLASGTYQTDSAPGI